Protein AF-A0A8X8WZ41-F1 (afdb_monomer)

Mean predicted aligned error: 13.16 Å

Radius of gyration: 21.08 Å; Cα contacts (8 Å, |Δi|>4): 23; chains: 1; bounding box: 58×55×26 Å

Sequence (73 aa):
MSDGGEAEGKRDENNDSNMRFGAGGYSRAIARVAMARICEGIGFEGVNESALDSLADIAFRYVCELGIVVHTL

pLDDT: mean 76.81, std 18.73, range [45.38, 96.38]

Structure (mmCIF, N/CA/C/O backbone):
data_AF-A0A8X8WZ41-F1
#
_entry.id   AF-A0A8X8WZ41-F1
#
loop_
_atom_site.group_PDB
_atom_site.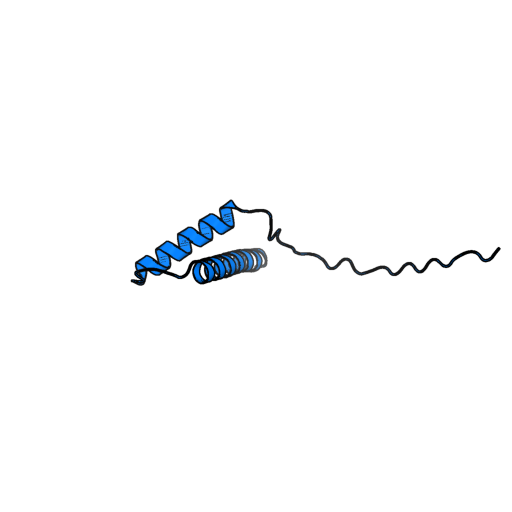id
_atom_site.type_symbol
_atom_site.label_atom_id
_atom_site.label_alt_id
_atom_site.label_comp_id
_atom_site.label_asym_id
_atom_site.label_entity_id
_atom_site.label_seq_id
_atom_site.pdbx_PDB_ins_code
_atom_site.Cartn_x
_atom_site.Cartn_y
_atom_site.Cartn_z
_atom_site.occupancy
_atom_site.B_iso_or_equiv
_atom_site.auth_seq_id
_atom_site.auth_comp_id
_atom_site.auth_asym_id
_atom_site.auth_atom_id
_atom_site.pdbx_PDB_model_num
ATOM 1 N N . MET A 1 1 ? 45.427 46.103 6.236 1.00 45.38 1 MET A N 1
ATOM 2 C CA . MET A 1 1 ? 44.346 45.489 5.440 1.00 45.38 1 MET A CA 1
ATOM 3 C C . MET A 1 1 ? 44.664 44.005 5.396 1.00 45.38 1 MET A C 1
ATOM 5 O O . MET A 1 1 ? 45.706 43.659 4.864 1.00 45.38 1 MET A O 1
ATOM 9 N N . SER A 1 2 ? 43.898 43.188 6.120 1.00 48.28 2 SER A N 1
ATOM 10 C CA . SER A 1 2 ? 44.108 41.739 6.238 1.00 48.28 2 SER A CA 1
ATOM 11 C C . SER A 1 2 ? 43.077 41.084 5.334 1.00 48.28 2 SER A C 1
ATOM 13 O O . SER A 1 2 ? 41.890 41.162 5.646 1.00 48.28 2 SER A O 1
ATOM 15 N N . ASP A 1 3 ? 43.518 40.566 4.192 1.00 55.75 3 ASP A N 1
ATOM 16 C CA . ASP A 1 3 ? 42.625 39.956 3.211 1.00 55.75 3 ASP A CA 1
ATOM 17 C C . ASP A 1 3 ? 42.187 38.568 3.687 1.00 55.75 3 ASP A C 1
ATOM 19 O O . ASP A 1 3 ? 42.977 37.804 4.251 1.00 55.75 3 ASP A O 1
ATOM 23 N N . GLY A 1 4 ? 40.886 38.337 3.569 1.00 56.59 4 GLY A N 1
ATOM 24 C CA . GLY A 1 4 ? 40.142 37.253 4.191 1.00 56.59 4 GLY A CA 1
ATOM 25 C C . GLY A 1 4 ? 40.314 35.933 3.452 1.00 56.59 4 GLY A C 1
ATOM 26 O O . GLY A 1 4 ? 40.460 35.893 2.236 1.00 56.59 4 GLY A O 1
ATOM 27 N N . GLY A 1 5 ? 40.299 34.845 4.221 1.00 54.66 5 GLY A N 1
ATOM 28 C CA . GLY A 1 5 ? 40.465 33.487 3.721 1.00 54.66 5 GLY A CA 1
ATOM 29 C C . GLY A 1 5 ? 39.316 32.998 2.840 1.00 54.66 5 GLY A C 1
ATOM 30 O O . GLY A 1 5 ? 38.146 33.265 3.104 1.00 54.66 5 GLY A O 1
ATOM 31 N N . GLU A 1 6 ? 39.682 32.183 1.856 1.00 54.19 6 GLU A N 1
ATOM 32 C CA . GLU A 1 6 ? 38.776 31.370 1.056 1.00 54.19 6 GLU A CA 1
ATOM 33 C C . GLU A 1 6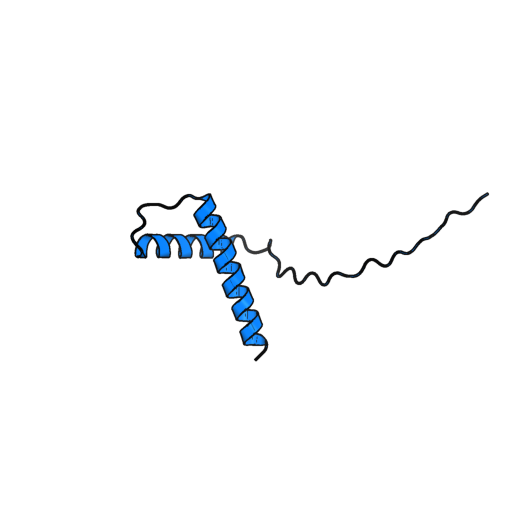 ? 39.106 29.898 1.337 1.00 54.19 6 GLU A C 1
ATOM 35 O O . GLU A 1 6 ? 40.164 29.388 0.970 1.00 54.19 6 GLU A O 1
ATOM 40 N N . ALA A 1 7 ? 38.229 29.227 2.084 1.00 56.69 7 ALA A N 1
ATOM 41 C CA . ALA A 1 7 ? 38.269 27.784 2.273 1.00 56.69 7 ALA A CA 1
ATOM 42 C C . ALA A 1 7 ? 37.167 27.170 1.406 1.00 56.69 7 ALA A C 1
ATOM 44 O O . ALA A 1 7 ? 36.018 27.047 1.833 1.00 56.69 7 ALA A O 1
ATOM 45 N N . GLU A 1 8 ? 37.518 26.788 0.179 1.00 53.41 8 GLU A N 1
ATOM 46 C CA . GLU A 1 8 ? 36.655 25.992 -0.692 1.00 53.41 8 GLU A CA 1
ATOM 47 C C . GLU A 1 8 ? 36.601 24.541 -0.192 1.00 53.41 8 GLU A C 1
ATOM 49 O O . GLU A 1 8 ? 37.305 23.644 -0.658 1.00 53.41 8 GLU A O 1
ATOM 54 N N . GLY A 1 9 ? 35.744 24.300 0.798 1.00 53.16 9 GLY A N 1
ATOM 55 C CA . GLY A 1 9 ? 35.286 22.958 1.127 1.00 53.16 9 GLY A CA 1
ATOM 56 C C . GLY A 1 9 ? 34.325 22.474 0.046 1.00 53.16 9 GLY A C 1
ATOM 57 O O . GLY A 1 9 ? 33.123 22.727 0.140 1.00 53.16 9 GLY A O 1
ATOM 58 N N . LYS A 1 10 ? 34.849 21.771 -0.966 1.00 60.59 10 LYS A N 1
ATOM 59 C CA . LYS A 1 10 ? 34.055 20.930 -1.873 1.00 60.59 10 LYS A CA 1
ATOM 60 C C . LYS A 1 10 ? 33.317 19.895 -1.031 1.00 60.59 10 LYS A C 1
ATOM 62 O O . LYS A 1 10 ? 33.893 18.895 -0.620 1.00 60.59 10 LYS A O 1
ATOM 67 N N . ARG A 1 11 ? 32.059 20.194 -0.713 1.00 59.25 11 ARG A N 1
ATOM 68 C CA . ARG A 1 11 ? 31.134 19.237 -0.120 1.00 59.25 11 ARG A CA 1
ATOM 69 C C . ARG A 1 11 ? 30.609 18.375 -1.247 1.00 59.25 11 ARG A C 1
ATOM 71 O O . ARG A 1 11 ? 30.071 18.895 -2.221 1.00 59.25 11 ARG A O 1
ATOM 78 N N . ASP A 1 12 ? 30.854 17.088 -1.086 1.00 50.50 12 ASP A N 1
ATOM 79 C CA . ASP A 1 12 ? 30.471 16.015 -1.976 1.00 50.50 12 ASP A CA 1
ATOM 80 C C . ASP A 1 12 ? 29.032 16.201 -2.467 1.00 50.50 12 ASP A C 1
ATOM 82 O O . ASP A 1 12 ? 28.101 16.363 -1.670 1.00 50.50 12 ASP A O 1
ATOM 86 N N . GLU A 1 13 ? 28.860 16.177 -3.791 1.00 51.94 13 GLU A N 1
ATOM 87 C CA . GLU A 1 13 ? 27.581 15.894 -4.428 1.00 51.94 13 GLU A CA 1
ATOM 88 C C . GLU A 1 13 ? 27.177 14.490 -3.983 1.00 51.94 13 GLU A C 1
ATOM 90 O O . GLU A 1 13 ? 27.486 13.481 -4.618 1.00 51.94 13 GLU A O 1
ATOM 95 N N . ASN A 1 14 ? 26.518 14.427 -2.827 1.00 52.34 14 ASN A N 1
ATOM 96 C CA . ASN A 1 14 ? 25.727 13.286 -2.437 1.00 52.34 14 ASN A CA 1
ATOM 97 C C . ASN A 1 14 ? 24.726 13.119 -3.574 1.00 52.34 14 ASN A C 1
ATOM 99 O O . ASN A 1 14 ? 23.832 13.951 -3.728 1.00 52.34 14 ASN A O 1
ATOM 103 N N . ASN A 1 15 ? 24.985 12.126 -4.426 1.00 52.94 15 ASN A N 1
ATOM 104 C CA . ASN A 1 15 ? 24.142 11.736 -5.536 1.00 52.94 15 ASN A CA 1
ATOM 105 C C . ASN A 1 15 ? 22.791 11.389 -4.933 1.00 52.94 15 ASN A C 1
ATOM 107 O O . ASN A 1 15 ? 22.547 10.280 -4.458 1.00 52.94 15 ASN A O 1
ATOM 111 N N . ASP A 1 16 ? 21.967 12.423 -4.861 1.00 47.34 16 ASP A N 1
ATOM 112 C CA . ASP A 1 16 ? 20.607 12.380 -4.419 1.00 47.34 16 ASP A CA 1
ATOM 113 C C . ASP A 1 16 ? 19.866 11.691 -5.555 1.00 47.34 16 ASP A C 1
ATOM 115 O O . ASP A 1 16 ? 19.150 12.296 -6.352 1.00 47.34 16 ASP A O 1
ATOM 119 N N . SER A 1 17 ? 19.996 10.369 -5.589 1.00 50.72 17 SER A N 1
ATOM 120 C CA . SER A 1 17 ? 18.957 9.495 -6.091 1.00 50.72 17 SER A CA 1
ATOM 121 C C . SER A 1 17 ? 17.714 9.604 -5.190 1.00 50.72 17 SER A C 1
ATOM 123 O O . SER A 1 17 ? 17.074 8.598 -4.884 1.00 50.72 17 SER A O 1
ATOM 125 N N . ASN A 1 18 ? 17.334 10.825 -4.776 1.00 48.19 18 ASN A N 1
ATOM 126 C CA . ASN A 1 18 ? 15.963 11.283 -4.669 1.00 48.19 18 ASN A CA 1
ATOM 127 C C . ASN A 1 18 ? 15.322 10.977 -6.009 1.00 48.19 18 ASN A C 1
ATOM 129 O O . ASN A 1 18 ? 15.191 11.803 -6.917 1.00 48.19 18 ASN A O 1
ATOM 133 N N . MET A 1 19 ? 14.862 9.745 -6.111 1.00 52.53 19 MET A N 1
ATOM 134 C CA . MET A 1 19 ? 13.707 9.391 -6.890 1.00 52.53 19 MET A CA 1
ATOM 135 C C . MET A 1 19 ? 12.558 10.248 -6.352 1.00 52.53 19 MET A C 1
ATOM 13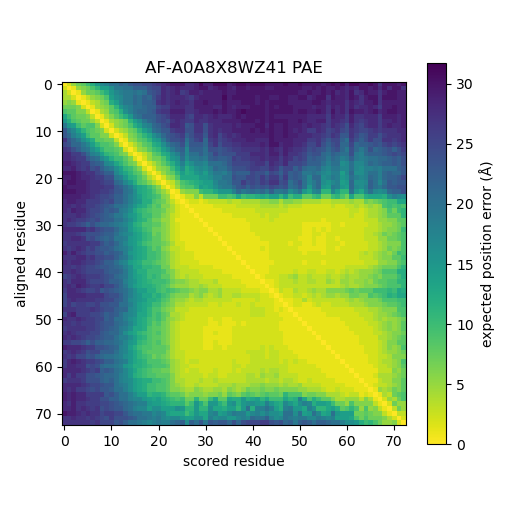7 O O . MET A 1 19 ? 11.825 9.808 -5.479 1.00 52.53 19 MET A O 1
ATOM 141 N N . ARG A 1 20 ? 12.529 11.524 -6.775 1.00 54.56 20 ARG A N 1
ATOM 142 C CA . 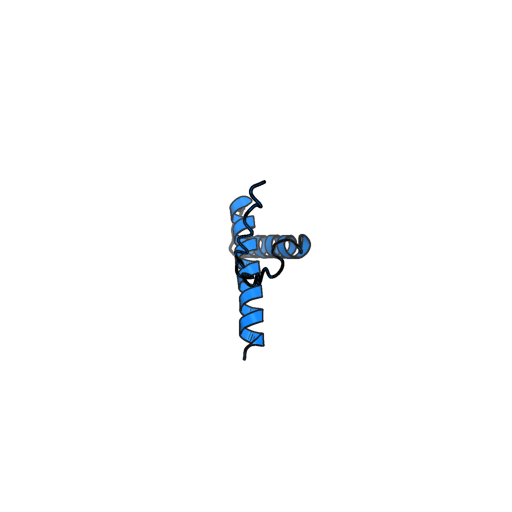ARG A 1 20 ? 11.687 12.642 -6.329 1.00 54.56 20 ARG A CA 1
ATOM 143 C C . ARG A 1 20 ? 10.582 12.194 -5.374 1.00 54.56 20 ARG A C 1
ATOM 145 O O . ARG A 1 20 ? 9.435 12.033 -5.790 1.00 54.56 20 ARG A O 1
ATOM 152 N N . PHE A 1 21 ? 10.917 12.044 -4.090 1.00 53.03 21 PHE A N 1
ATOM 153 C CA . PHE A 1 21 ? 9.969 11.572 -3.075 1.00 53.03 21 PHE A CA 1
ATOM 154 C C . PHE A 1 21 ? 8.808 12.574 -2.872 1.00 53.03 21 PHE A C 1
ATOM 156 O O . PHE A 1 21 ? 7.814 12.273 -2.222 1.00 53.03 21 PHE A O 1
ATOM 163 N N . GLY A 1 22 ? 8.908 13.767 -3.477 1.00 50.72 22 GLY A N 1
ATOM 164 C CA . GLY A 1 22 ? 7.920 14.844 -3.415 1.00 50.72 22 GLY A CA 1
ATOM 165 C C . GLY A 1 22 ? 7.092 15.123 -4.680 1.00 50.72 22 GLY A C 1
ATOM 166 O O . GLY A 1 22 ? 6.342 16.092 -4.664 1.00 50.72 22 GLY A O 1
ATOM 167 N N . ALA A 1 23 ? 7.192 14.358 -5.778 1.00 49.16 23 ALA A N 1
ATOM 168 C CA . ALA A 1 23 ? 6.567 14.765 -7.056 1.00 49.16 23 ALA A CA 1
ATOM 169 C C . ALA A 1 23 ? 5.267 14.036 -7.461 1.00 49.16 23 ALA A C 1
ATOM 171 O O . ALA A 1 23 ? 4.737 14.301 -8.538 1.00 49.16 23 ALA A O 1
ATOM 172 N N . GLY A 1 24 ? 4.708 13.152 -6.630 1.00 56.31 24 GLY A N 1
ATOM 173 C CA . GLY A 1 24 ? 3.537 12.355 -7.013 1.00 56.31 24 GLY A CA 1
ATOM 174 C C . GLY A 1 24 ? 2.438 12.319 -5.961 1.00 56.31 24 GLY A C 1
ATOM 175 O O . GLY A 1 24 ? 2.207 11.277 -5.360 1.00 56.31 24 GLY A O 1
ATOM 176 N N . GLY A 1 25 ? 1.694 13.412 -5.761 1.00 71.31 25 GLY A N 1
ATOM 177 C CA . GLY A 1 25 ? 0.484 13.361 -4.919 1.00 71.31 25 GLY A CA 1
ATOM 178 C C . GLY A 1 25 ? -0.482 12.249 -5.362 1.00 71.31 25 GLY A C 1
ATOM 179 O O . GLY A 1 25 ? -1.082 11.565 -4.536 1.00 71.31 25 GLY A O 1
ATOM 180 N N . TYR A 1 26 ? -0.539 11.994 -6.673 1.00 83.62 26 TYR A N 1
ATOM 181 C CA . TYR A 1 26 ? -1.333 10.918 -7.256 1.00 83.62 26 TYR A CA 1
ATOM 182 C C . TYR A 1 26 ? -0.772 9.522 -6.977 1.00 83.62 26 TYR A C 1
ATOM 184 O O . TYR A 1 26 ? -1.555 8.629 -6.680 1.00 83.62 26 TYR A O 1
ATOM 192 N N . SER A 1 27 ? 0.547 9.303 -7.024 1.00 83.69 27 SER A N 1
ATOM 193 C CA . SER A 1 27 ? 1.112 7.967 -6.777 1.00 83.69 27 SER A CA 1
ATOM 194 C C . SER A 1 27 ? 0.906 7.534 -5.328 1.00 83.69 27 SER A C 1
ATOM 196 O O . SER A 1 27 ? 0.483 6.406 -5.085 1.00 83.69 27 SER A O 1
ATOM 198 N N . ARG A 1 28 ? 1.098 8.453 -4.373 1.00 85.56 28 ARG A N 1
ATOM 199 C CA . ARG A 1 28 ? 0.797 8.205 -2.958 1.00 85.56 28 ARG A CA 1
ATOM 200 C C . ARG A 1 28 ? -0.695 7.963 -2.729 1.00 85.56 28 ARG A C 1
ATOM 202 O O . ARG A 1 28 ? -1.055 7.037 -2.010 1.00 85.56 28 ARG A O 1
ATOM 209 N N . ALA A 1 29 ? -1.570 8.741 -3.370 1.00 91.62 29 ALA A N 1
ATOM 210 C CA . ALA A 1 29 ? -3.016 8.532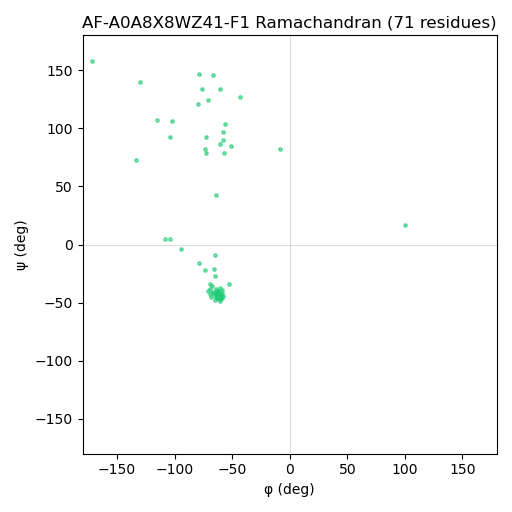 -3.281 1.00 91.62 29 ALA A CA 1
ATOM 211 C C . ALA A 1 29 ? -3.446 7.170 -3.855 1.00 91.62 29 ALA A C 1
ATOM 213 O O . ALA A 1 29 ? -4.238 6.466 -3.230 1.00 91.62 29 ALA A O 1
ATOM 214 N N . ILE A 1 30 ? -2.890 6.767 -5.001 1.00 92.25 30 ILE A N 1
ATOM 215 C CA . ILE A 1 30 ? -3.138 5.454 -5.611 1.00 92.25 30 ILE A CA 1
ATOM 216 C C . ILE A 1 30 ? -2.668 4.337 -4.673 1.00 92.25 30 ILE A C 1
ATOM 218 O O . ILE A 1 30 ? -3.430 3.406 -4.415 1.00 92.25 30 ILE A O 1
ATOM 222 N N . ALA A 1 31 ? -1.459 4.445 -4.114 1.00 93.44 31 ALA A N 1
ATOM 223 C CA . ALA A 1 31 ? -0.939 3.477 -3.151 1.00 93.44 31 ALA A CA 1
ATOM 224 C C . ALA A 1 31 ? -1.839 3.379 -1.908 1.00 93.44 31 ALA A C 1
ATOM 226 O O . ALA A 1 31 ? -2.188 2.279 -1.486 1.00 93.44 31 ALA A O 1
ATOM 227 N N . ARG A 1 32 ? -2.300 4.515 -1.371 1.00 94.88 32 ARG A N 1
ATOM 228 C CA . ARG A 1 32 ? -3.221 4.563 -0.224 1.00 94.88 32 ARG A CA 1
ATOM 229 C C . ARG A 1 32 ? -4.538 3.841 -0.513 1.00 94.88 32 ARG A C 1
ATOM 231 O O . ARG A 1 32 ? -4.994 3.054 0.312 1.00 94.88 32 ARG A O 1
ATOM 238 N N . VAL A 1 33 ? -5.128 4.057 -1.692 1.00 95.69 33 VAL A N 1
ATOM 239 C CA . VAL A 1 33 ? -6.355 3.359 -2.118 1.00 95.69 33 VAL A CA 1
ATOM 240 C C . VAL A 1 33 ? -6.114 1.858 -2.276 1.00 95.69 33 VAL A C 1
ATOM 242 O O . VAL A 1 33 ? -6.924 1.063 -1.804 1.00 95.69 33 VAL A O 1
ATOM 245 N N . ALA A 1 34 ? -5.005 1.460 -2.904 1.00 96.38 34 ALA A N 1
ATOM 246 C CA . ALA A 1 34 ? -4.658 0.052 -3.068 1.00 96.38 34 ALA A CA 1
ATOM 247 C C . ALA A 1 34 ? -4.505 -0.650 -1.710 1.00 96.38 34 ALA A C 1
ATOM 249 O O . ALA A 1 34 ? -5.098 -1.707 -1.496 1.00 96.38 34 ALA A O 1
ATOM 250 N N . MET A 1 35 ? -3.793 -0.027 -0.766 1.00 96.00 35 MET A N 1
ATOM 251 C CA . MET A 1 35 ? -3.626 -0.573 0.580 1.00 96.00 35 MET A CA 1
ATOM 252 C C . MET A 1 35 ? -4.955 -0.682 1.333 1.00 96.00 35 MET A C 1
ATOM 254 O O . MET A 1 35 ? -5.195 -1.701 1.975 1.00 96.00 35 MET A O 1
ATOM 258 N N . ALA A 1 36 ? -5.853 0.300 1.203 1.00 96.25 36 ALA A N 1
ATOM 259 C CA . ALA A 1 36 ? -7.173 0.239 1.833 1.00 96.25 36 ALA A CA 1
ATOM 260 C C . ALA A 1 36 ? -7.986 -0.964 1.329 1.00 96.25 36 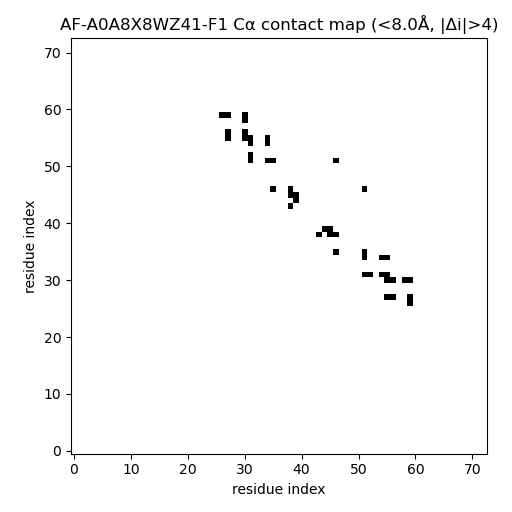ALA A C 1
ATOM 262 O O . ALA A 1 36 ? -8.534 -1.721 2.126 1.00 96.25 36 ALA A O 1
ATOM 263 N N . ARG A 1 37 ? -7.995 -1.193 0.009 1.00 96.00 37 ARG A N 1
ATOM 264 C CA . ARG A 1 37 ? -8.678 -2.344 -0.603 1.00 96.00 37 ARG A CA 1
ATOM 265 C C . ARG A 1 37 ? -8.072 -3.681 -0.180 1.00 96.00 37 ARG A C 1
ATOM 267 O O . ARG A 1 37 ? -8.808 -4.639 0.030 1.00 96.00 37 ARG A O 1
ATOM 274 N N . ILE A 1 38 ? -6.747 -3.760 -0.042 1.00 96.25 38 ILE A N 1
ATOM 275 C CA . ILE A 1 38 ? -6.073 -4.967 0.457 1.00 96.25 38 ILE A CA 1
ATOM 276 C C . ILE A 1 38 ? -6.505 -5.255 1.898 1.00 96.25 38 ILE A C 1
ATOM 278 O O . ILE A 1 38 ? -6.855 -6.390 2.212 1.00 96.25 38 ILE A O 1
ATOM 282 N N . CYS A 1 39 ? -6.535 -4.239 2.763 1.00 95.31 39 CYS A N 1
ATOM 283 C CA . CYS A 1 39 ? -7.007 -4.395 4.137 1.00 95.31 39 CYS A CA 1
ATOM 284 C C . CYS A 1 39 ? -8.475 -4.849 4.190 1.00 95.31 39 CYS A C 1
ATOM 286 O O . CYS A 1 39 ? -8.790 -5.796 4.910 1.00 95.31 39 CYS A O 1
ATOM 288 N N . GLU A 1 40 ? -9.356 -4.252 3.385 1.00 94.94 40 GLU A N 1
ATOM 289 C CA . GLU A 1 40 ? -10.751 -4.700 3.260 1.00 94.94 40 GLU A CA 1
ATOM 290 C C . GLU A 1 40 ? -10.839 -6.167 2.809 1.00 94.94 40 GLU A C 1
ATOM 292 O O . GLU A 1 40 ? -11.573 -6.953 3.403 1.00 94.94 40 GLU A O 1
ATOM 297 N N . GLY A 1 41 ? -10.047 -6.572 1.811 1.00 96.31 41 GLY A N 1
ATOM 298 C CA . GLY A 1 41 ? -10.012 -7.953 1.317 1.00 96.31 41 GLY A CA 1
ATOM 299 C C . GLY A 1 41 ? -9.503 -8.976 2.339 1.00 96.31 41 GLY A C 1
ATOM 300 O O . GLY A 1 41 ? -9.894 -10.139 2.284 1.00 96.31 41 GLY A O 1
ATOM 301 N N . ILE A 1 42 ? -8.664 -8.553 3.289 1.00 96.12 42 ILE A N 1
ATOM 302 C CA . ILE A 1 42 ? -8.205 -9.386 4.415 1.00 96.12 42 ILE A CA 1
ATOM 303 C C . ILE A 1 42 ? -9.277 -9.476 5.522 1.00 96.12 42 ILE A C 1
ATOM 305 O O . ILE A 1 42 ? -9.219 -10.372 6.362 1.00 96.12 42 ILE A O 1
ATOM 309 N N . GLY A 1 43 ? -10.282 -8.594 5.509 1.00 96.06 43 GLY A N 1
ATOM 310 C CA . GLY A 1 43 ? -11.368 -8.558 6.491 1.00 96.06 43 GLY A CA 1
ATOM 311 C C . GLY A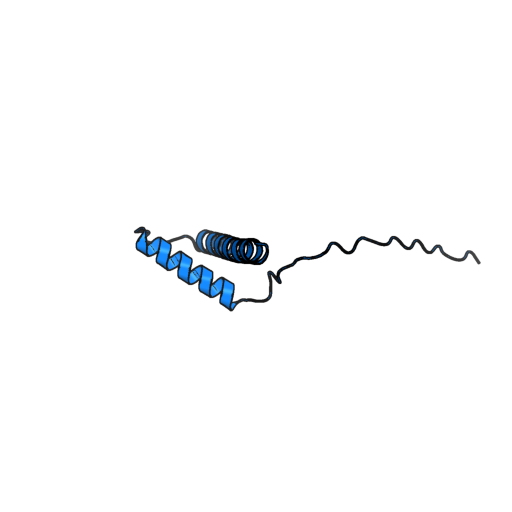 1 43 ? -11.193 -7.504 7.586 1.00 96.06 43 GLY A C 1
ATOM 312 O O . GLY A 1 43 ? -11.854 -7.590 8.619 1.00 96.06 43 GLY A O 1
ATOM 313 N N . PHE A 1 44 ? -10.316 -6.512 7.392 1.00 94.00 44 PHE A N 1
ATOM 314 C CA . PHE A 1 44 ? -10.267 -5.359 8.289 1.00 94.00 44 PHE A CA 1
ATOM 315 C C . PHE A 1 44 ? -11.507 -4.486 8.085 1.00 94.00 44 PHE A C 1
ATOM 317 O O . PHE A 1 44 ? -11.762 -4.000 6.986 1.00 94.00 44 PHE A O 1
ATOM 324 N N . GLU A 1 45 ? -12.238 -4.237 9.168 1.00 91.25 45 GLU A N 1
ATOM 325 C CA . GLU A 1 45 ? -13.404 -3.343 9.172 1.00 91.25 45 GLU A CA 1
ATOM 326 C C . GLU A 1 45 ? -13.001 -1.859 9.080 1.00 91.25 45 GLU A C 1
ATOM 328 O O . GLU A 1 45 ? -13.775 -1.008 8.650 1.00 91.25 45 GLU A O 1
ATOM 333 N N . GLY A 1 46 ? -11.760 -1.548 9.458 1.00 89.69 46 GLY A N 1
ATOM 334 C CA . GLY A 1 46 ? -11.171 -0.222 9.361 1.00 89.69 46 GLY A CA 1
ATOM 335 C C . GLY A 1 46 ? -9.682 -0.243 9.695 1.00 89.69 46 GLY A C 1
ATOM 336 O O . GLY A 1 46 ? -9.187 -1.149 10.367 1.00 89.69 46 GLY A O 1
ATOM 337 N N . VAL A 1 47 ? -8.958 0.768 9.218 1.00 92.88 47 VAL A N 1
ATOM 338 C CA . VAL A 1 47 ? -7.513 0.928 9.428 1.00 92.88 47 VAL A CA 1
ATOM 339 C C . VAL A 1 47 ? -7.247 2.345 9.920 1.00 92.88 47 VAL A C 1
ATOM 341 O O . VAL A 1 47 ? -7.854 3.297 9.434 1.00 92.88 47 VAL A O 1
ATOM 344 N N . ASN A 1 48 ? -6.335 2.498 10.882 1.00 96.38 48 ASN A N 1
ATOM 345 C CA . ASN A 1 48 ? -5.894 3.817 11.330 1.00 96.38 48 ASN A CA 1
ATOM 346 C C . ASN A 1 48 ? -5.257 4.589 10.161 1.00 96.38 48 ASN A C 1
ATOM 348 O O . ASN A 1 48 ? -4.409 4.046 9.451 1.00 96.38 48 ASN A O 1
ATOM 352 N N . GLU A 1 49 ? -5.627 5.857 9.979 1.00 94.69 49 GLU A N 1
ATOM 353 C CA . GLU A 1 49 ? -5.174 6.653 8.834 1.00 94.69 49 GLU A CA 1
ATOM 354 C C . GLU A 1 49 ? -3.650 6.782 8.749 1.00 94.69 49 GLU A C 1
ATOM 356 O O . GLU A 1 49 ? -3.095 6.671 7.659 1.00 94.69 49 GLU A O 1
ATOM 361 N N . SER A 1 50 ? -2.962 6.951 9.881 1.00 94.56 50 SER A N 1
ATOM 362 C CA . SER A 1 50 ? -1.500 7.058 9.915 1.00 94.56 50 SER A CA 1
ATOM 363 C C . SER A 1 50 ? -0.816 5.733 9.574 1.00 94.56 50 SER A C 1
ATOM 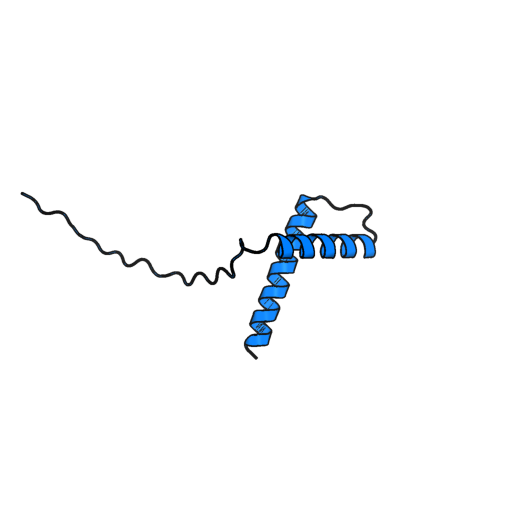365 O O . SER A 1 50 ? 0.239 5.720 8.937 1.00 94.56 50 SER A O 1
ATOM 367 N N . ALA A 1 51 ? -1.419 4.609 9.968 1.00 95.44 51 ALA A N 1
ATOM 368 C CA . ALA A 1 51 ? -0.929 3.285 9.597 1.00 95.44 51 ALA A CA 1
ATOM 369 C C . ALA A 1 51 ? -1.122 3.026 8.097 1.00 95.44 51 ALA A C 1
ATOM 371 O O . ALA A 1 51 ? -0.204 2.544 7.438 1.00 95.44 51 ALA A O 1
ATOM 372 N N . LEU A 1 52 ? -2.282 3.400 7.550 1.00 95.31 52 LEU A N 1
ATOM 373 C CA . LEU A 1 52 ? -2.572 3.282 6.123 1.00 95.31 52 LEU A CA 1
ATOM 374 C C . LEU A 1 52 ? -1.619 4.139 5.277 1.00 95.31 52 LEU A C 1
ATOM 376 O O . LEU A 1 52 ? -1.125 3.676 4.252 1.00 95.31 52 LEU A O 1
ATOM 380 N N . ASP A 1 53 ? -1.321 5.354 5.733 1.00 93.50 53 ASP A N 1
ATOM 381 C CA . ASP A 1 53 ? -0.342 6.244 5.105 1.00 93.50 53 ASP A CA 1
ATOM 382 C C . ASP A 1 53 ? 1.071 5.655 5.135 1.00 93.50 53 ASP A C 1
ATOM 384 O O . ASP A 1 53 ? 1.753 5.635 4.112 1.00 93.50 53 ASP A O 1
ATOM 388 N N . SER A 1 54 ? 1.487 5.103 6.277 1.00 95.44 54 SER A N 1
ATOM 389 C CA . SER A 1 54 ? 2.798 4.455 6.411 1.00 95.44 54 SER A CA 1
ATOM 390 C C . SER A 1 54 ? 2.917 3.241 5.487 1.00 95.44 54 SER A C 1
ATOM 392 O O . SER A 1 54 ? 3.953 3.012 4.865 1.00 95.44 54 SER A O 1
ATOM 394 N N . LEU A 1 55 ? 1.838 2.467 5.366 1.00 94.31 55 LEU A N 1
ATOM 395 C CA . LEU A 1 55 ? 1.782 1.288 4.515 1.00 94.31 55 LEU A CA 1
ATOM 396 C C . LEU A 1 55 ? 1.819 1.660 3.025 1.00 94.31 55 LEU A C 1
ATOM 398 O O . LEU A 1 55 ? 2.494 0.990 2.247 1.00 94.31 55 LEU A O 1
ATOM 402 N N . ALA A 1 56 ? 1.153 2.752 2.638 1.00 93.81 56 ALA A N 1
ATOM 403 C CA . ALA A 1 56 ? 1.218 3.303 1.287 1.00 93.81 56 ALA A CA 1
ATOM 404 C C . ALA A 1 56 ? 2.637 3.766 0.924 1.00 93.81 56 ALA A C 1
ATOM 406 O O . ALA A 1 56 ? 3.112 3.475 -0.176 1.00 93.81 56 ALA A O 1
ATOM 407 N N . ASP A 1 57 ? 3.332 4.426 1.853 1.00 91.12 57 ASP A N 1
ATOM 408 C CA . ASP A 1 57 ? 4.705 4.891 1.642 1.00 91.12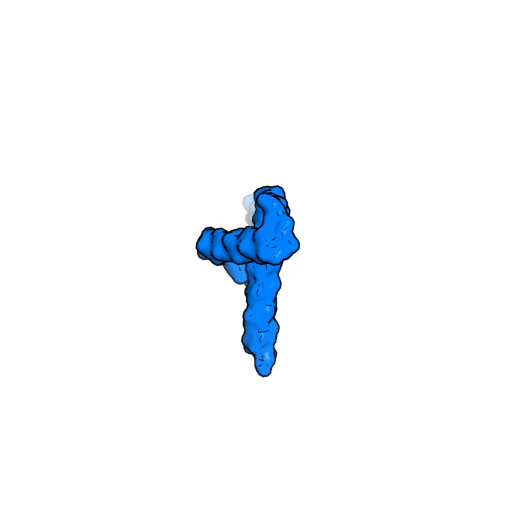 57 ASP A CA 1
ATOM 409 C C . ASP A 1 57 ? 5.682 3.707 1.495 1.00 91.12 57 ASP A C 1
ATOM 411 O O . ASP A 1 57 ? 6.539 3.715 0.609 1.00 91.12 57 ASP A O 1
ATOM 415 N N . ILE A 1 58 ? 5.528 2.649 2.303 1.00 92.81 58 ILE A N 1
ATOM 416 C CA . ILE A 1 58 ? 6.325 1.413 2.184 1.00 92.81 58 ILE A CA 1
ATOM 417 C C . ILE A 1 58 ? 6.043 0.703 0.855 1.00 92.81 58 ILE A C 1
ATOM 419 O O . ILE A 1 58 ? 6.981 0.331 0.149 1.00 92.81 58 ILE A O 1
ATOM 423 N N . ALA A 1 59 ? 4.769 0.529 0.493 1.00 91.31 59 ALA A N 1
ATOM 424 C CA . ALA A 1 59 ? 4.376 -0.146 -0.741 1.00 91.31 59 ALA A CA 1
ATOM 425 C C . ALA A 1 59 ? 4.915 0.582 -1.979 1.00 91.31 59 ALA A C 1
ATOM 427 O O . ALA A 1 59 ? 5.449 -0.050 -2.890 1.00 91.31 59 ALA A O 1
ATOM 428 N N . PHE A 1 60 ? 4.830 1.915 -1.991 1.00 88.75 60 PHE A N 1
ATOM 429 C CA . PHE A 1 60 ? 5.381 2.731 -3.066 1.00 88.75 60 PHE A CA 1
ATOM 430 C C . PHE A 1 60 ? 6.897 2.541 -3.201 1.00 88.75 60 PHE A C 1
ATOM 432 O O . PHE A 1 60 ? 7.382 2.261 -4.298 1.00 88.75 60 PHE A O 1
ATOM 439 N N . ARG A 1 61 ? 7.638 2.616 -2.087 1.00 87.94 61 ARG A N 1
ATOM 440 C CA . ARG A 1 61 ? 9.094 2.399 -2.075 1.00 87.94 61 ARG A CA 1
ATOM 441 C C . ARG A 1 61 ? 9.471 1.021 -2.601 1.00 87.94 61 ARG A C 1
ATOM 443 O O . ARG A 1 61 ? 10.340 0.927 -3.458 1.00 87.94 61 ARG A O 1
ATOM 450 N N . TYR A 1 62 ? 8.775 -0.021 -2.153 1.00 89.56 62 TYR A N 1
ATOM 451 C CA . TYR A 1 62 ? 9.038 -1.388 -2.590 1.00 89.56 62 TYR A CA 1
ATOM 452 C C . TYR A 1 62 ? 8.846 -1.564 -4.102 1.00 89.56 62 TYR A C 1
ATOM 454 O O . TYR A 1 62 ? 9.702 -2.130 -4.774 1.00 89.56 62 TYR A O 1
ATOM 462 N N . VAL A 1 63 ? 7.760 -1.028 -4.671 1.00 87.81 63 VAL A N 1
ATOM 463 C CA . VAL A 1 63 ? 7.518 -1.092 -6.124 1.00 87.81 63 VAL A CA 1
ATOM 464 C C . VAL A 1 63 ? 8.593 -0.331 -6.907 1.00 87.81 63 VAL A C 1
ATOM 466 O O . VAL A 1 63 ? 9.067 -0.822 -7.933 1.00 87.81 63 VAL A O 1
ATOM 469 N N . CYS A 1 64 ? 9.011 0.841 -6.427 1.00 84.94 64 CYS A N 1
ATOM 470 C CA . CYS A 1 64 ? 10.108 1.597 -7.028 1.00 84.94 64 CYS A CA 1
ATOM 471 C C . CYS A 1 64 ? 11.435 0.824 -6.989 1.00 84.94 64 CYS A C 1
ATOM 473 O O . CYS A 1 64 ? 12.125 0.748 -8.004 1.00 84.94 64 CYS A O 1
ATOM 475 N N . GLU A 1 65 ? 11.766 0.215 -5.850 1.00 84.56 65 GLU A N 1
ATOM 476 C CA . GLU A 1 65 ? 12.966 -0.611 -5.677 1.00 84.56 65 GLU A CA 1
ATOM 477 C C . GLU A 1 65 ? 12.948 -1.836 -6.601 1.00 84.56 65 GLU A C 1
ATOM 479 O O . GLU A 1 65 ? 13.943 -2.112 -7.272 1.00 84.56 65 GLU A O 1
ATOM 484 N N . LEU A 1 66 ? 11.808 -2.523 -6.728 1.00 86.31 66 LEU A N 1
ATOM 485 C CA . LEU A 1 66 ? 11.649 -3.622 -7.685 1.00 86.31 66 LEU A CA 1
ATOM 486 C C . LEU A 1 66 ? 11.898 -3.173 -9.131 1.00 86.31 66 LEU A C 1
ATOM 488 O O . LEU A 1 66 ? 12.568 -3.878 -9.883 1.00 86.31 66 LEU A O 1
ATOM 492 N N . GLY A 1 67 ? 11.395 -1.997 -9.518 1.00 79.50 67 GLY A N 1
ATOM 493 C CA . GLY A 1 67 ? 11.631 -1.431 -10.848 1.00 79.50 67 GLY A CA 1
ATOM 494 C C . GLY A 1 67 ? 13.115 -1.177 -11.136 1.00 79.50 67 GLY A C 1
ATOM 495 O O . GLY A 1 67 ? 13.579 -1.439 -12.245 1.00 79.50 67 GLY A O 1
ATOM 496 N N . ILE A 1 68 ? 13.874 -0.732 -10.132 1.00 72.44 68 ILE A N 1
ATOM 497 C CA . ILE A 1 68 ? 15.326 -0.526 -10.239 1.00 72.44 68 ILE A CA 1
ATOM 498 C C . ILE A 1 68 ? 16.057 -1.868 -10.383 1.00 72.44 68 ILE A C 1
ATOM 500 O O . ILE A 1 68 ? 16.925 -2.004 -11.247 1.00 72.44 68 ILE A O 1
ATOM 504 N N . VAL A 1 69 ? 15.693 -2.874 -9.580 1.00 73.00 69 VAL A N 1
ATOM 505 C CA . VAL A 1 69 ? 16.308 -4.212 -9.646 1.00 73.00 69 VAL A CA 1
ATOM 506 C C . VAL A 1 69 ? 16.074 -4.859 -11.012 1.00 73.00 69 VAL A C 1
ATOM 508 O O . VAL A 1 69 ? 17.018 -5.375 -11.601 1.00 73.00 69 VAL A O 1
ATOM 511 N N . VAL A 1 70 ? 14.853 -4.782 -11.554 1.00 72.75 70 VAL A N 1
ATOM 512 C CA . VAL A 1 70 ? 14.519 -5.351 -12.873 1.00 72.75 70 VAL A CA 1
ATOM 513 C C . VAL A 1 70 ? 15.221 -4.617 -14.015 1.00 72.75 70 VAL A C 1
ATOM 515 O O . VAL A 1 70 ? 15.633 -5.260 -14.970 1.00 72.75 70 VAL A O 1
ATOM 518 N N . HIS A 1 71 ? 15.406 -3.298 -13.925 1.00 67.38 71 HIS A N 1
ATOM 519 C CA . HIS A 1 71 ? 16.170 -2.543 -14.927 1.00 67.38 71 HIS A CA 1
ATOM 520 C C . HIS A 1 71 ? 17.666 -2.926 -14.944 1.00 67.38 71 HIS A C 1
ATOM 522 O O . HIS A 1 71 ? 18.365 -2.663 -15.920 1.00 67.38 71 HIS A O 1
ATOM 528 N N . THR A 1 72 ? 18.186 -3.504 -13.861 1.00 62.97 72 THR A N 1
ATOM 529 C CA . THR A 1 72 ? 19.622 -3.794 -13.707 1.00 62.97 72 THR A CA 1
ATOM 530 C C . THR A 1 72 ? 19.999 -5.230 -14.124 1.00 62.97 72 THR A C 1
ATOM 532 O O . THR A 1 72 ? 21.184 -5.561 -14.118 1.00 62.97 72 THR A O 1
ATOM 535 N N . LEU A 1 73 ? 19.026 -6.074 -14.500 1.00 52.72 73 LEU A N 1
ATOM 536 C CA . LEU A 1 73 ? 19.230 -7.426 -15.052 1.00 52.72 73 LEU A CA 1
ATOM 537 C C . LEU A 1 73 ? 19.192 -7.434 -16.586 1.00 52.72 73 LEU A C 1
ATOM 539 O O . LEU A 1 73 ? 19.984 -8.212 -17.165 1.00 52.72 73 LEU A O 1
#

Secondary structure (DSSP, 8-state):
--PPP---------------TTS-HHHHHHHHHHHHHHHHHHT-S---HHHHHHHHHHHHHHHHHHHHHHHT-

Solvent-accessible surface area (backbone atoms only — not comparable to full-atom values): 4674 Å² total; per-residue (Å²): 138,83,85,78,89,82,81,85,75,84,72,77,81,71,80,69,78,64,73,60,87,82,76,46,77,63,57,51,50,51,30,35,52,52,50,51,53,51,41,46,74,76,64,47,94,74,75,59,66,70,58,46,50,52,50,14,56,52,52,50,51,51,54,52,52,50,53,54,56,63,73,73,109

Organism: Salvia splendens (NCBI:txid180675)

Foldseek 3Di:
DDDDDDDPPPDDPPVPPCPVPPDPPPQLVVLLVVLQVVCVVVPNPDDDPVVSSVSSSVVSVVVVVVVVVVVVD

InterPro domains:
  IPR006565 Bromodomain associated domain [PF07524] (26-70)
  IPR009072 Histone-fold [G3DSA:1.10.20.10] (23-73)
  IPR037818 Transcription initiation factor TFIID subunit 8 [PTHR46338] (1-71)